Protein AF-A0ABD5XXL5-F1 (afdb_monomer_lite)

Structure (mmCIF, N/CA/C/O backbone):
data_AF-A0ABD5XXL5-F1
#
_entry.id   AF-A0ABD5XXL5-F1
#
loop_
_atom_site.group_PDB
_atom_site.id
_atom_site.type_symbol
_atom_site.label_atom_id
_atom_site.label_alt_id
_atom_site.label_comp_id
_atom_site.label_asym_id
_atom_site.label_entity_id
_atom_site.label_seq_id
_atom_site.pdbx_PDB_ins_code
_atom_site.Cartn_x
_atom_site.Cartn_y
_atom_site.Cartn_z
_atom_site.occupancy
_atom_site.B_iso_or_equiv
_atom_site.auth_seq_id
_atom_site.auth_comp_id
_atom_site.auth_asym_id
_atom_site.auth_atom_id
_atom_site.pdbx_PDB_model_num
ATOM 1 N N . MET A 1 1 ? 31.921 27.761 -26.326 1.00 39.41 1 MET A N 1
ATOM 2 C CA . MET A 1 1 ? 30.656 27.077 -26.008 1.00 39.41 1 MET A CA 1
ATOM 3 C C . MET A 1 1 ? 31.024 25.621 -25.875 1.00 39.41 1 MET A C 1
ATOM 5 O O . MET A 1 1 ? 31.114 24.942 -26.888 1.00 39.41 1 MET A O 1
ATOM 9 N N . ASP A 1 2 ? 31.382 25.217 -24.660 1.00 38.69 2 ASP A N 1
ATOM 10 C CA . ASP A 1 2 ? 31.577 23.807 -24.341 1.00 38.69 2 ASP A CA 1
ATOM 11 C C . ASP A 1 2 ? 30.207 23.140 -24.333 1.00 38.69 2 ASP A C 1
ATOM 13 O O . ASP A 1 2 ? 29.260 23.652 -23.730 1.00 38.69 2 ASP A O 1
ATOM 17 N N . ALA A 1 3 ? 30.095 22.053 -25.089 1.00 44.00 3 ALA A N 1
ATOM 18 C CA . ALA A 1 3 ? 28.936 21.189 -25.055 1.00 44.00 3 ALA A CA 1
ATOM 19 C C . ALA A 1 3 ? 28.888 20.533 -23.672 1.00 44.00 3 ALA A C 1
ATOM 21 O O . ALA A 1 3 ? 29.854 19.903 -23.247 1.00 44.00 3 AL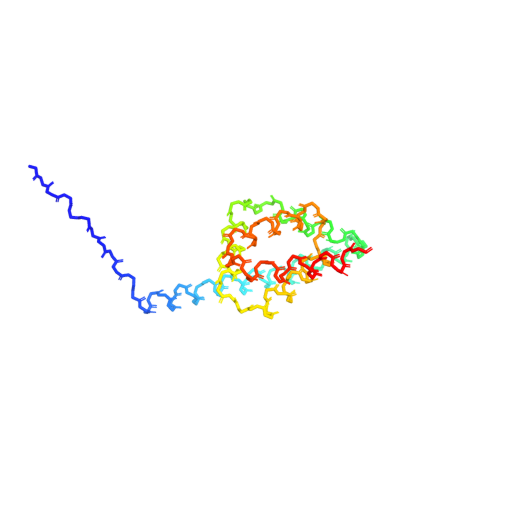A A O 1
ATOM 22 N N . VAL A 1 4 ? 27.774 20.712 -22.970 1.00 44.84 4 VAL A N 1
ATOM 23 C CA . VAL A 1 4 ? 27.420 19.856 -21.841 1.00 44.84 4 VAL A CA 1
ATOM 24 C C . VAL A 1 4 ? 27.100 18.501 -22.462 1.00 44.84 4 VAL A C 1
ATOM 26 O O . VAL A 1 4 ? 26.074 18.352 -23.123 1.00 44.84 4 VAL A O 1
ATOM 29 N N . GLU A 1 5 ? 28.035 17.560 -22.355 1.00 45.50 5 GLU A N 1
ATOM 30 C CA . GLU A 1 5 ? 27.757 16.153 -22.619 1.00 45.50 5 GLU A CA 1
ATOM 31 C C . GLU A 1 5 ? 26.766 15.691 -21.552 1.00 45.50 5 GLU A C 1
ATOM 33 O O . GLU A 1 5 ? 27.107 15.562 -20.376 1.00 45.50 5 GLU A O 1
ATOM 38 N N . ASP A 1 6 ? 25.515 15.527 -21.971 1.00 49.19 6 ASP A N 1
ATOM 39 C CA . ASP A 1 6 ? 24.469 14.875 -21.197 1.00 49.19 6 ASP A CA 1
ATOM 40 C C . ASP A 1 6 ? 24.868 13.396 -21.098 1.00 49.19 6 ASP A C 1
ATOM 42 O O . ASP A 1 6 ? 24.720 12.614 -22.041 1.00 49.19 6 ASP A O 1
ATOM 46 N N . GLY A 1 7 ? 25.538 13.053 -19.999 1.00 46.47 7 GLY A N 1
ATOM 47 C CA . GLY A 1 7 ? 25.934 11.690 -19.689 1.00 46.47 7 GLY A CA 1
ATOM 48 C C . GLY A 1 7 ? 24.697 10.883 -19.332 1.00 46.47 7 GLY A C 1
ATOM 49 O O . GLY A 1 7 ? 24.268 10.891 -18.184 1.00 46.47 7 GLY A O 1
ATOM 50 N N . ASP A 1 8 ? 24.131 10.189 -20.315 1.00 53.03 8 ASP A N 1
ATOM 51 C CA . ASP A 1 8 ? 23.154 9.127 -20.091 1.00 53.03 8 ASP A CA 1
ATOM 52 C C . ASP A 1 8 ? 23.873 7.961 -19.387 1.00 53.03 8 ASP A C 1
ATOM 54 O O . ASP A 1 8 ? 24.466 7.080 -20.019 1.00 53.03 8 ASP A O 1
ATOM 58 N N . GLU A 1 9 ? 23.940 8.015 -18.054 1.00 60.41 9 GLU A N 1
ATOM 59 C CA . GLU A 1 9 ? 24.457 6.928 -17.224 1.00 60.41 9 GLU A CA 1
ATOM 60 C C . GLU A 1 9 ? 23.508 5.730 -17.355 1.00 60.41 9 GLU A C 1
ATOM 62 O O . GLU A 1 9 ? 22.501 5.603 -16.658 1.00 60.41 9 GLU A O 1
ATOM 67 N N . SER A 1 10 ? 23.817 4.828 -18.288 1.00 68.56 10 SER A N 1
ATOM 68 C CA . SER A 1 10 ? 23.048 3.601 -18.464 1.00 68.56 10 SER A CA 1
ATOM 69 C C . SER A 1 10 ? 23.156 2.734 -17.203 1.00 68.56 10 SER A C 1
ATOM 71 O O . SER A 1 10 ? 24.215 2.164 -16.930 1.00 68.56 10 SER A O 1
ATOM 73 N N . VAL A 1 11 ? 22.061 2.604 -16.452 1.00 78.06 11 VAL A N 1
ATOM 74 C CA . VAL A 1 11 ? 21.987 1.754 -15.253 1.00 78.06 11 VAL A CA 1
ATOM 75 C C . VAL A 1 11 ? 22.177 0.288 -15.645 1.00 78.06 11 VAL A C 1
ATOM 77 O O . VAL A 1 11 ? 21.427 -0.261 -16.459 1.00 78.06 11 VAL A O 1
ATOM 80 N N . SER A 1 12 ? 23.172 -0.383 -15.062 1.00 91.00 12 SER A N 1
ATOM 81 C CA . SER A 1 12 ? 23.437 -1.788 -15.357 1.00 91.00 12 SER A CA 1
ATOM 82 C C . SER A 1 12 ? 22.513 -2.724 -14.568 1.00 91.00 12 SER A C 1
ATOM 84 O O . SER A 1 12 ? 21.971 -2.398 -13.512 1.00 91.00 12 SER A O 1
ATOM 86 N N . LYS A 1 13 ? 22.374 -3.971 -15.040 1.00 88.50 13 LYS A N 1
ATOM 87 C CA . LYS A 1 13 ? 21.672 -5.026 -14.287 1.00 88.50 13 LYS A CA 1
ATOM 88 C C . LYS A 1 13 ? 22.285 -5.248 -12.896 1.00 88.50 13 LYS A C 1
ATOM 90 O O . LYS A 1 13 ? 21.562 -5.624 -11.977 1.00 88.50 13 LYS A O 1
ATOM 95 N N . ALA A 1 14 ? 23.598 -5.064 -12.754 1.00 88.00 14 ALA A N 1
ATOM 96 C CA . ALA A 1 14 ? 24.274 -5.198 -11.469 1.00 88.00 14 ALA A CA 1
ATOM 97 C C . ALA A 1 14 ? 23.834 -4.088 -10.503 1.00 88.00 14 ALA A C 1
ATOM 99 O O . ALA A 1 14 ? 23.460 -4.402 -9.375 1.00 88.00 14 ALA A O 1
ATOM 100 N N . ASP A 1 15 ? 23.746 -2.846 -10.985 1.00 87.56 15 ASP A N 1
ATOM 101 C CA . ASP A 1 15 ? 23.306 -1.690 -10.191 1.00 87.56 15 ASP A CA 1
ATOM 102 C C . ASP A 1 15 ? 21.849 -1.846 -9.732 1.00 87.56 15 ASP A C 1
ATOM 104 O O . ASP A 1 15 ? 21.512 -1.550 -8.585 1.00 87.56 15 ASP A O 1
ATOM 108 N N . LEU A 1 16 ? 20.979 -2.402 -10.587 1.00 88.81 16 LEU A N 1
ATOM 109 C CA . LEU A 1 16 ? 19.599 -2.734 -10.213 1.00 88.81 16 LEU A CA 1
ATOM 110 C C . LEU A 1 16 ? 19.540 -3.809 -9.119 1.00 88.81 16 LEU A C 1
ATOM 112 O O . LEU A 1 16 ? 18.746 -3.698 -8.184 1.00 88.81 16 LEU A O 1
ATOM 116 N N . ILE A 1 17 ? 20.372 -4.851 -9.216 1.00 87.69 17 ILE A N 1
ATOM 117 C CA . ILE A 1 17 ? 20.436 -5.922 -8.210 1.00 87.69 17 ILE A CA 1
ATOM 118 C C . ILE A 1 17 ? 20.932 -5.372 -6.869 1.00 87.69 17 ILE A C 1
ATOM 120 O O . ILE A 1 17 ? 20.356 -5.701 -5.830 1.00 87.69 17 ILE A O 1
ATOM 124 N N . GLU A 1 18 ? 21.969 -4.537 -6.880 1.00 91.56 18 GLU A N 1
ATOM 125 C CA . GLU A 1 18 ? 22.511 -3.903 -5.677 1.00 91.56 18 GLU A CA 1
ATOM 126 C C . GLU A 1 18 ? 21.500 -2.944 -5.036 1.00 91.56 18 GLU A C 1
ATOM 128 O O . GLU A 1 18 ? 21.266 -2.995 -3.824 1.00 91.56 18 GLU A O 1
ATOM 133 N N . THR A 1 19 ? 20.81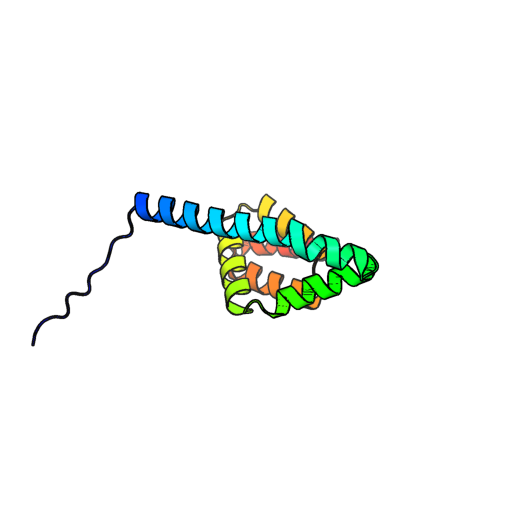9 -2.142 -5.855 1.00 89.12 19 THR A N 1
ATOM 134 C CA . THR A 1 19 ? 19.743 -1.250 -5.408 1.00 89.12 19 THR A CA 1
ATOM 135 C C . THR A 1 19 ? 18.604 -2.047 -4.771 1.00 89.12 19 THR A C 1
ATOM 137 O O . THR A 1 19 ? 18.185 -1.756 -3.650 1.00 89.12 19 THR A O 1
ATOM 140 N N . MET A 1 20 ? 18.151 -3.124 -5.422 1.00 83.94 20 MET A N 1
ATOM 141 C CA . MET A 1 20 ? 17.138 -4.024 -4.866 1.00 83.94 20 MET A CA 1
ATOM 142 C C . MET A 1 20 ? 17.576 -4.656 -3.541 1.00 83.94 20 MET A C 1
ATOM 144 O O . MET A 1 20 ? 16.764 -4.786 -2.624 1.00 83.94 20 MET A O 1
ATOM 148 N N . ALA A 1 21 ? 18.835 -5.085 -3.431 1.00 88.25 21 ALA A N 1
ATOM 149 C CA . ALA A 1 21 ? 19.367 -5.663 -2.201 1.00 88.25 21 ALA A CA 1
ATOM 150 C C . ALA A 1 21 ? 19.370 -4.635 -1.060 1.00 88.25 21 ALA A C 1
ATOM 152 O O . ALA A 1 21 ? 18.956 -4.956 0.055 1.00 88.25 21 ALA A O 1
ATOM 153 N N . SER A 1 22 ? 19.756 -3.394 -1.357 1.00 90.19 22 SER A N 1
ATOM 154 C CA . SER A 1 22 ? 19.777 -2.289 -0.397 1.00 90.19 22 SER A CA 1
ATOM 155 C C . SER A 1 22 ? 18.372 -1.918 0.085 1.00 90.19 22 SER A C 1
ATOM 157 O O . SER A 1 22 ? 18.146 -1.815 1.291 1.00 90.19 22 SER A O 1
ATOM 159 N N . ILE A 1 23 ? 17.396 -1.824 -0.827 1.00 85.56 23 ILE A N 1
ATOM 160 C CA . ILE A 1 23 ? 15.984 -1.594 -0.479 1.00 85.56 23 ILE A CA 1
ATOM 161 C C . ILE A 1 23 ? 15.458 -2.728 0.408 1.00 85.56 23 ILE A C 1
ATOM 163 O O . ILE A 1 23 ? 14.838 -2.475 1.440 1.00 85.56 23 ILE A O 1
ATOM 167 N N . LYS A 1 24 ? 15.745 -3.991 0.064 1.00 79.19 24 LYS A N 1
ATOM 168 C CA . LYS A 1 24 ? 15.340 -5.140 0.890 1.00 79.19 24 LYS A CA 1
ATOM 169 C C . LYS A 1 24 ? 15.958 -5.101 2.283 1.00 79.19 24 LYS A C 1
ATOM 171 O O . LYS A 1 24 ? 15.268 -5.407 3.252 1.00 79.19 24 LYS A O 1
ATOM 176 N N . ALA A 1 25 ? 17.231 -4.727 2.398 1.00 87.00 25 ALA A N 1
ATOM 177 C CA . ALA A 1 25 ? 17.892 -4.588 3.691 1.00 87.00 25 ALA A CA 1
ATOM 178 C C . ALA A 1 25 ? 17.229 -3.496 4.546 1.00 87.00 25 ALA A C 1
ATOM 180 O O . ALA A 1 25 ? 16.999 -3.709 5.738 1.00 87.00 25 ALA A O 1
ATOM 181 N N . LEU A 1 26 ? 16.860 -2.366 3.933 1.00 88.06 26 LEU A N 1
ATOM 182 C CA . LEU A 1 26 ? 16.140 -1.287 4.606 1.00 88.06 26 LEU A CA 1
ATOM 183 C C . LEU A 1 26 ? 14.749 -1.737 5.076 1.00 88.06 26 LEU A C 1
ATOM 185 O O . LEU A 1 26 ? 14.417 -1.549 6.244 1.00 88.06 26 LEU A O 1
ATOM 189 N N . LEU A 1 27 ? 13.966 -2.386 4.208 1.00 80.50 27 LEU A N 1
ATOM 190 C CA . LEU A 1 27 ? 12.640 -2.919 4.550 1.00 80.50 27 LEU A CA 1
ATOM 191 C C . LEU A 1 27 ? 12.710 -3.967 5.665 1.00 80.50 27 LEU A C 1
ATOM 193 O O . LEU A 1 27 ? 11.878 -3.974 6.573 1.00 80.50 27 LEU A O 1
ATOM 197 N N . TYR A 1 28 ? 13.725 -4.832 5.634 1.00 86.12 28 TYR A N 1
ATOM 198 C CA . TYR A 1 28 ? 13.960 -5.807 6.693 1.00 86.12 28 TYR A CA 1
ATOM 199 C C . TYR A 1 28 ? 14.271 -5.122 8.029 1.00 86.12 28 TYR A C 1
ATOM 201 O O . TYR A 1 28 ? 13.677 -5.460 9.053 1.00 86.12 28 TYR A O 1
ATOM 209 N N . ALA A 1 29 ? 15.167 -4.130 8.027 1.00 87.31 29 ALA A N 1
ATOM 210 C CA . ALA A 1 29 ? 15.498 -3.366 9.225 1.00 87.31 29 ALA A CA 1
ATOM 211 C C . ALA A 1 29 ? 14.281 -2.598 9.771 1.00 87.31 29 ALA A C 1
ATOM 213 O O . ALA A 1 29 ? 14.053 -2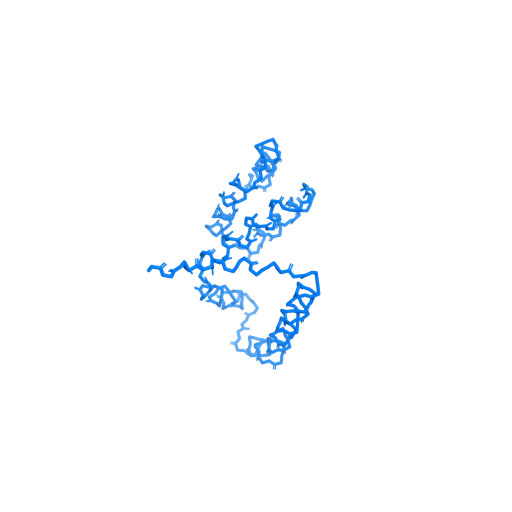.609 10.980 1.00 87.31 29 ALA A O 1
ATOM 214 N N . HIS A 1 30 ? 13.478 -1.992 8.891 1.00 85.31 30 HIS A N 1
ATOM 215 C CA . HIS A 1 30 ? 12.214 -1.348 9.243 1.00 85.31 30 HIS A CA 1
ATOM 216 C C . HIS A 1 30 ? 11.265 -2.340 9.927 1.00 85.31 30 HIS A C 1
ATOM 218 O O . HIS A 1 30 ? 10.842 -2.100 11.055 1.00 85.31 30 HIS A O 1
ATOM 224 N N . SER A 1 31 ? 11.007 -3.488 9.294 1.00 81.50 31 SER A N 1
ATOM 225 C CA . SER A 1 31 ? 10.093 -4.512 9.820 1.00 81.50 31 SER A CA 1
ATOM 226 C C . SER A 1 31 ? 10.547 -5.013 11.193 1.00 81.50 31 SER A C 1
ATOM 228 O O . SER A 1 31 ? 9.762 -5.076 12.133 1.00 81.50 31 SER A O 1
ATOM 230 N N . ARG A 1 32 ? 11.855 -5.258 11.361 1.00 92.38 32 ARG A N 1
ATOM 231 C CA . ARG A 1 32 ? 12.434 -5.612 12.665 1.00 92.38 32 ARG A CA 1
ATOM 232 C C . ARG A 1 32 ? 12.175 -4.555 13.730 1.00 92.38 32 ARG A C 1
ATOM 234 O O . ARG A 1 32 ? 11.910 -4.910 14.874 1.00 92.38 32 ARG A O 1
ATOM 241 N N . LYS A 1 33 ? 12.260 -3.269 13.386 1.00 89.19 33 LYS A N 1
ATOM 242 C CA . LYS A 1 33 ? 11.988 -2.182 14.333 1.00 89.19 33 LYS A CA 1
ATOM 243 C C . LYS A 1 33 ? 10.511 -2.074 14.681 1.00 89.19 33 LYS A C 1
ATOM 245 O O . LYS A 1 33 ? 10.206 -1.824 15.845 1.00 89.19 33 LYS A O 1
ATOM 250 N N . VAL A 1 34 ? 9.620 -2.318 13.724 1.00 84.00 34 VAL A N 1
ATOM 251 C CA . VAL A 1 34 ? 8.181 -2.426 13.990 1.00 84.00 34 VAL A CA 1
ATOM 252 C C . VAL A 1 34 ? 7.916 -3.545 15.002 1.00 84.00 34 VAL A C 1
ATOM 254 O O . VAL A 1 34 ? 7.300 -3.287 16.035 1.00 84.00 34 VAL A O 1
ATOM 257 N N . ASP A 1 35 ? 8.478 -4.735 14.785 1.00 84.12 35 ASP A N 1
ATOM 258 C CA . ASP A 1 35 ? 8.306 -5.887 15.681 1.00 84.12 35 ASP A CA 1
ATOM 259 C C . ASP A 1 35 ? 8.899 -5.675 17.082 1.00 84.12 35 ASP A C 1
ATOM 261 O O . ASP A 1 35 ? 8.312 -6.074 18.085 1.00 84.12 35 ASP A O 1
ATOM 265 N N . GLU A 1 36 ? 10.103 -5.101 17.161 1.00 92.81 36 GLU A N 1
ATOM 266 C CA . GLU A 1 36 ? 10.839 -4.943 18.422 1.00 92.81 36 GLU A CA 1
ATOM 267 C C . GLU A 1 36 ? 10.303 -3.799 19.283 1.00 92.81 36 GLU A C 1
ATOM 269 O O . GLU A 1 36 ? 10.397 -3.866 20.509 1.00 92.81 36 GLU A O 1
ATOM 274 N N . LEU A 1 37 ? 9.820 -2.725 18.652 1.00 90.00 37 LEU A N 1
ATOM 275 C CA . LEU A 1 37 ? 9.532 -1.465 19.334 1.00 90.00 37 LEU A CA 1
ATOM 276 C C . LEU A 1 37 ? 8.053 -1.103 19.262 1.00 90.00 37 LEU A C 1
ATOM 278 O O . LEU A 1 37 ? 7.451 -0.830 20.297 1.00 90.00 37 LEU A O 1
ATOM 282 N N . LEU A 1 38 ? 7.468 -1.098 18.062 1.00 83.69 38 LEU A N 1
ATOM 283 C CA . LEU A 1 38 ? 6.129 -0.553 17.848 1.00 83.69 38 LEU A CA 1
ATOM 284 C C . LEU A 1 38 ? 5.029 -1.526 18.282 1.00 83.69 38 LEU A C 1
ATOM 286 O O . LEU A 1 38 ? 4.179 -1.149 19.087 1.00 83.69 38 LEU A O 1
ATOM 290 N N . LEU A 1 39 ? 5.056 -2.778 17.812 1.00 83.94 39 LEU A N 1
ATOM 291 C CA . LEU A 1 39 ? 4.016 -3.763 18.135 1.00 83.94 39 LEU A CA 1
ATOM 292 C C . LEU A 1 39 ? 3.865 -4.008 19.648 1.00 83.94 39 LEU A C 1
ATOM 294 O O . LEU A 1 39 ? 2.728 -4.017 20.126 1.00 83.94 39 LEU A O 1
ATOM 298 N N . PRO A 1 40 ? 4.948 -4.141 20.446 1.00 90.06 40 PRO A N 1
ATOM 299 C CA . PRO A 1 40 ? 4.817 -4.311 21.891 1.00 90.06 40 PRO A CA 1
ATOM 300 C C . PRO A 1 40 ? 4.184 -3.099 22.582 1.00 90.06 40 PRO A C 1
ATOM 302 O O . PRO A 1 40 ? 3.437 -3.269 23.544 1.00 90.06 40 PRO A O 1
ATOM 305 N N . LEU A 1 41 ? 4.466 -1.883 22.102 1.00 88.25 41 LEU A N 1
ATOM 306 C CA . LEU A 1 41 ? 3.869 -0.661 22.640 1.00 88.25 41 LEU A CA 1
ATOM 307 C C . LEU A 1 41 ? 2.384 -0.569 22.287 1.00 88.25 41 LEU A C 1
ATOM 309 O O . LEU A 1 41 ? 1.578 -0.326 23.180 1.00 88.25 41 LEU A O 1
ATOM 313 N N . LEU A 1 42 ? 2.011 -0.841 21.032 1.00 84.50 42 LEU A N 1
ATOM 314 C CA . LEU A 1 42 ? 0.607 -0.880 20.608 1.00 84.50 42 LEU A CA 1
ATOM 315 C C . LEU A 1 42 ? -0.194 -1.895 21.431 1.00 84.50 42 LEU A C 1
ATOM 317 O O . LEU A 1 42 ? -1.246 -1.559 21.964 1.00 84.50 42 LEU A O 1
ATOM 321 N N . ALA A 1 43 ? 0.343 -3.105 21.608 1.00 85.06 43 ALA A N 1
ATOM 3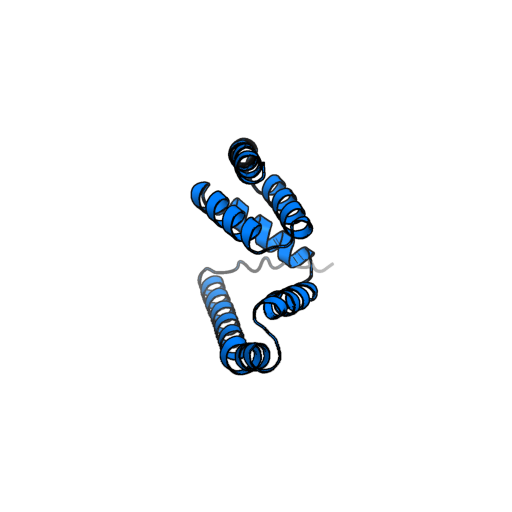22 C CA . ALA A 1 43 ? -0.307 -4.158 22.384 1.00 85.06 43 ALA A CA 1
ATOM 323 C C . ALA A 1 43 ? -0.444 -3.823 23.878 1.00 85.06 43 ALA A C 1
ATOM 325 O O . ALA A 1 43 ? -1.383 -4.284 24.527 1.00 85.06 43 ALA A O 1
ATOM 326 N N . LYS A 1 44 ? 0.502 -3.060 24.438 1.00 89.19 44 LYS A N 1
ATOM 327 C CA . LYS A 1 44 ? 0.499 -2.677 25.854 1.00 89.19 44 LYS A CA 1
ATOM 328 C C . LYS A 1 44 ? -0.433 -1.504 26.141 1.00 89.19 44 LYS A C 1
ATOM 330 O O . LYS A 1 44 ? -1.076 -1.496 27.187 1.00 89.19 44 LYS A O 1
ATOM 335 N N . GLU A 1 45 ? -0.443 -0.504 25.268 1.00 90.81 45 GLU A N 1
ATOM 336 C CA . GLU A 1 45 ? -1.064 0.791 25.551 1.00 90.81 45 GLU A CA 1
ATOM 337 C C . GLU A 1 45 ? -2.473 0.921 24.954 1.00 90.81 45 GLU A C 1
ATOM 339 O O . GLU A 1 45 ? -3.243 1.749 25.434 1.00 90.81 45 GLU A O 1
ATOM 344 N N . LEU A 1 46 ? -2.834 0.111 23.947 1.00 86.25 46 LEU A N 1
ATOM 345 C CA . LEU A 1 46 ? -4.097 0.250 23.216 1.00 86.25 46 LEU A CA 1
ATOM 346 C C . LEU A 1 46 ? -4.864 -1.075 23.075 1.00 86.25 46 LEU A C 1
ATOM 348 O O . LEU A 1 46 ? -4.265 -2.124 22.802 1.00 86.25 46 LEU A O 1
ATOM 352 N N . PRO A 1 47 ? -6.205 -1.052 23.188 1.00 83.12 47 PRO A N 1
ATOM 353 C CA . PRO A 1 47 ? -7.031 -2.194 22.819 1.00 83.12 47 PRO A CA 1
ATOM 354 C C . PRO A 1 47 ? -6.927 -2.463 21.311 1.00 83.12 47 PRO A C 1
ATOM 356 O O . PRO A 1 47 ? -6.742 -1.546 20.518 1.00 83.12 47 PRO A O 1
ATOM 359 N N . VAL A 1 48 ? -7.087 -3.727 20.903 1.00 74.69 48 VAL A N 1
ATOM 360 C CA . VAL A 1 48 ? -6.886 -4.176 19.507 1.00 74.69 48 VAL A CA 1
ATOM 361 C C . VAL A 1 48 ? -7.669 -3.334 18.491 1.00 74.69 48 VAL A C 1
ATOM 363 O O . VAL A 1 48 ? -7.123 -2.992 17.448 1.00 74.69 48 VAL A O 1
ATOM 366 N N . GLY A 1 49 ? -8.909 -2.950 18.813 1.00 71.31 49 GLY A N 1
ATOM 367 C CA . GLY A 1 49 ? -9.746 -2.128 17.930 1.00 71.31 49 GLY A CA 1
ATOM 368 C C . GLY A 1 49 ? -9.220 -0.708 17.680 1.00 71.31 49 GLY A C 1
ATOM 369 O O . GLY A 1 49 ? -9.571 -0.123 16.670 1.00 71.31 49 GLY A O 1
ATOM 370 N N . GLU A 1 50 ? -8.357 -0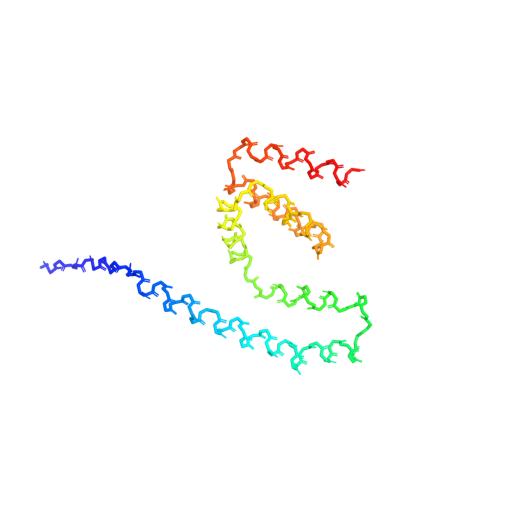.175 18.550 1.00 78.50 50 GLU A N 1
ATOM 371 C CA . GLU A 1 50 ? -7.768 1.171 18.425 1.00 78.50 50 GLU A CA 1
ATOM 372 C C . GLU A 1 50 ? -6.347 1.145 17.832 1.00 78.50 50 GLU A C 1
ATOM 374 O O . GLU A 1 50 ? -5.764 2.186 17.531 1.00 78.50 50 GLU A O 1
ATOM 379 N N . GLN A 1 51 ? -5.753 -0.040 17.653 1.00 76.25 51 GLN A N 1
ATOM 380 C CA . GLN A 1 51 ? -4.404 -0.167 17.088 1.00 76.25 51 GLN A CA 1
ATOM 381 C C . GLN A 1 51 ? -4.382 0.151 15.587 1.00 76.25 51 GLN A C 1
ATOM 383 O O . GLN A 1 51 ? -3.400 0.716 15.100 1.00 76.25 51 GLN A O 1
ATOM 388 N N . ALA A 1 52 ? -5.466 -0.174 14.873 1.00 66.81 52 ALA A N 1
ATOM 389 C CA . ALA A 1 52 ? -5.623 0.115 13.449 1.00 66.81 52 ALA A CA 1
ATOM 390 C C . ALA A 1 52 ? -5.603 1.626 13.166 1.00 66.81 52 ALA A C 1
ATOM 392 O O . ALA A 1 52 ? -4.908 2.058 12.252 1.00 66.81 52 ALA A O 1
ATOM 393 N N . ASP A 1 53 ? -6.245 2.437 14.012 1.00 71.12 53 ASP A N 1
ATOM 394 C CA . ASP A 1 53 ? -6.260 3.900 13.876 1.00 71.12 53 ASP A CA 1
ATOM 395 C C . ASP A 1 53 ? -4.858 4.518 13.968 1.00 71.12 53 ASP A C 1
ATOM 397 O O . ASP A 1 53 ? -4.530 5.461 13.249 1.00 71.12 53 ASP A O 1
ATOM 401 N N . ILE A 1 54 ? -4.003 4.003 14.857 1.00 73.62 54 ILE A N 1
ATOM 402 C CA . ILE A 1 54 ? -2.628 4.506 15.000 1.00 73.62 54 ILE A CA 1
ATOM 403 C C . ILE A 1 54 ? -1.760 4.060 13.824 1.00 73.62 54 ILE A C 1
ATOM 405 O O . ILE A 1 54 ? -0.948 4.847 13.337 1.00 73.62 54 ILE A O 1
ATOM 409 N N . ALA A 1 55 ? -1.938 2.825 13.350 1.00 66.94 55 ALA A N 1
ATOM 410 C CA . ALA A 1 55 ? -1.270 2.355 12.142 1.00 66.94 55 ALA A CA 1
ATOM 411 C C . ALA A 1 55 ? -1.690 3.183 10.911 1.00 66.94 55 ALA A C 1
ATOM 413 O O . ALA A 1 55 ? -0.828 3.582 10.133 1.00 66.94 55 ALA A O 1
ATOM 414 N N . GLY A 1 56 ? -2.979 3.521 10.791 1.00 64.19 56 GLY A N 1
ATOM 415 C CA . GLY A 1 56 ? -3.516 4.392 9.741 1.00 64.19 56 GLY A CA 1
ATOM 416 C C . GLY A 1 56 ? -2.935 5.807 9.786 1.00 64.19 56 GLY A C 1
ATOM 417 O O . GLY A 1 56 ? -2.452 6.304 8.774 1.00 64.19 56 GLY A O 1
ATOM 418 N N . LYS A 1 57 ? -2.837 6.414 10.975 1.00 67.81 57 LYS A N 1
ATOM 419 C CA . LYS A 1 57 ? -2.186 7.728 11.164 1.00 67.81 57 LYS A CA 1
ATOM 420 C C . LYS A 1 57 ? -0.687 7.722 10.874 1.00 67.81 57 LYS A C 1
ATOM 422 O O . LYS A 1 57 ? -0.126 8.733 10.470 1.00 67.81 57 LYS A O 1
ATOM 427 N N . ALA A 1 58 ? -0.010 6.593 11.082 1.00 64.44 58 ALA A N 1
ATOM 428 C CA . ALA A 1 58 ? 1.366 6.426 10.620 1.00 64.44 58 ALA A CA 1
ATOM 429 C C . ALA A 1 58 ? 1.447 6.288 9.086 1.00 64.44 58 ALA A C 1
ATOM 431 O O . ALA A 1 58 ? 2.490 6.571 8.506 1.00 64.44 58 ALA A O 1
ATOM 432 N N . GLY A 1 59 ? 0.358 5.889 8.427 1.00 59.12 59 GLY A N 1
ATOM 433 C CA . GLY A 1 59 ? 0.198 5.957 6.977 1.00 59.12 59 GLY A CA 1
ATOM 434 C C . GLY A 1 59 ? 0.098 7.395 6.457 1.00 59.12 59 GLY A C 1
ATOM 435 O O . GLY A 1 59 ? 0.742 7.693 5.458 1.00 59.12 59 GLY A O 1
ATOM 436 N N . GLU A 1 60 ? -0.584 8.299 7.177 1.00 62.66 60 GLU A N 1
ATOM 437 C CA . GLU A 1 60 ? -0.774 9.723 6.805 1.00 62.66 60 GLU A CA 1
ATOM 438 C C . GLU A 1 60 ? 0.533 10.523 6.647 1.00 62.66 60 GLU A C 1
ATOM 440 O O . GLU A 1 60 ? 0.545 11.589 6.037 1.00 62.66 60 GLU A O 1
ATOM 445 N N . VAL A 1 61 ? 1.655 10.049 7.205 1.00 63.12 61 VAL A N 1
ATOM 446 C CA . VAL A 1 61 ? 2.965 10.697 6.998 1.00 63.12 61 VAL A CA 1
ATOM 447 C C . VAL A 1 61 ? 3.657 10.257 5.707 1.00 63.12 61 VAL A C 1
ATOM 449 O O . VAL A 1 61 ? 4.723 10.783 5.379 1.00 63.12 61 VAL A O 1
ATOM 452 N N . THR A 1 62 ? 3.083 9.295 4.983 1.00 66.19 62 THR A N 1
ATOM 453 C CA . THR A 1 62 ? 3.534 8.913 3.645 1.00 66.19 62 THR A CA 1
ATOM 454 C C . THR A 1 62 ? 2.922 9.891 2.646 1.00 66.19 62 THR A C 1
ATOM 456 O O . THR A 1 62 ? 1.701 9.976 2.590 1.00 66.19 62 THR A O 1
ATOM 459 N N . PRO A 1 63 ? 3.724 10.631 1.861 1.00 74.94 63 PRO A N 1
ATOM 460 C CA . PRO A 1 63 ? 3.195 11.507 0.821 1.00 74.94 63 PRO A CA 1
ATOM 461 C C . PRO A 1 63 ? 2.268 10.743 -0.126 1.00 74.94 63 PRO A C 1
ATOM 463 O O . PRO A 1 63 ? 2.671 9.706 -0.661 1.00 74.94 63 PRO A O 1
ATOM 466 N N . ASP A 1 64 ? 1.066 11.273 -0.357 1.00 71.62 64 ASP A N 1
ATOM 467 C CA . ASP A 1 64 ? 0.064 10.655 -1.237 1.00 71.62 64 ASP A CA 1
ATOM 468 C C . ASP A 1 64 ? 0.638 10.367 -2.630 1.00 71.62 64 ASP A C 1
ATOM 470 O O . ASP A 1 64 ? 0.405 9.300 -3.185 1.00 71.62 64 ASP A O 1
ATOM 474 N N . GLU A 1 65 ? 1.506 11.253 -3.127 1.00 76.69 65 GLU A N 1
ATOM 475 C CA . GLU A 1 65 ? 2.224 11.127 -4.402 1.00 76.69 65 GLU A CA 1
ATOM 476 C C . GLU A 1 65 ? 3.051 9.828 -4.490 1.00 76.69 65 GLU A C 1
ATOM 478 O O . GLU A 1 65 ? 3.060 9.153 -5.518 1.00 76.69 65 GLU A O 1
ATOM 483 N N . LEU A 1 66 ? 3.715 9.423 -3.401 1.00 73.75 66 LEU A N 1
ATOM 484 C CA . LEU A 1 66 ? 4.502 8.183 -3.370 1.00 73.75 66 LEU A CA 1
ATOM 485 C C . LEU A 1 66 ? 3.604 6.944 -3.323 1.00 73.75 66 LEU A C 1
ATOM 487 O O . LEU A 1 66 ? 3.935 5.908 -3.914 1.00 73.75 66 LEU A O 1
ATOM 491 N N . THR A 1 67 ? 2.479 7.042 -2.618 1.00 79.62 67 THR A N 1
ATOM 492 C CA . THR A 1 67 ? 1.482 5.971 -2.525 1.00 79.62 67 THR A CA 1
ATOM 493 C C . THR A 1 67 ? 0.789 5.767 -3.872 1.00 79.62 67 THR A C 1
ATOM 495 O O . THR A 1 67 ? 0.659 4.627 -4.327 1.00 79.62 67 THR A O 1
ATOM 498 N N . GLU A 1 68 ? 0.440 6.855 -4.554 1.00 86.19 68 GLU A N 1
ATOM 499 C CA . GLU A 1 68 ? -0.126 6.874 -5.900 1.00 86.19 68 GLU A CA 1
ATOM 500 C C . GLU A 1 68 ? 0.828 6.234 -6.914 1.00 86.19 68 GLU A C 1
ATOM 502 O O . GLU A 1 68 ? 0.470 5.250 -7.568 1.00 86.19 68 GLU A O 1
ATOM 507 N N . GLU A 1 69 ? 2.064 6.736 -7.019 1.00 83.31 69 GLU A N 1
ATOM 508 C CA . GLU A 1 69 ? 3.052 6.227 -7.976 1.00 83.31 69 GLU A CA 1
ATOM 509 C C . GLU A 1 69 ? 3.322 4.734 -7.771 1.00 83.31 69 GLU A C 1
ATOM 511 O O . GLU A 1 69 ? 3.365 3.962 -8.735 1.00 83.31 69 GLU A O 1
ATOM 516 N N . THR A 1 70 ? 3.458 4.303 -6.514 1.00 81.50 70 THR A N 1
ATOM 517 C CA . THR A 1 70 ? 3.702 2.895 -6.178 1.00 81.50 70 THR A CA 1
ATOM 518 C C . THR A 1 70 ? 2.499 2.025 -6.536 1.00 81.50 70 THR A C 1
ATOM 520 O O . THR A 1 70 ? 2.669 0.949 -7.119 1.00 81.50 70 THR A O 1
ATOM 523 N N . THR A 1 71 ? 1.284 2.488 -6.240 1.00 85.06 71 THR A N 1
ATOM 524 C CA . THR A 1 71 ? 0.043 1.771 -6.561 1.00 85.06 71 THR A CA 1
ATOM 525 C C . THR A 1 71 ? -0.106 1.608 -8.069 1.00 85.06 71 THR A C 1
ATOM 527 O O . THR A 1 71 ? -0.217 0.479 -8.554 1.00 85.06 71 THR A O 1
ATOM 530 N N . LYS A 1 72 ? 0.013 2.702 -8.831 1.00 88.75 72 LYS A N 1
ATOM 531 C CA . LYS A 1 72 ? -0.036 2.681 -10.300 1.00 88.75 72 LYS A CA 1
ATOM 532 C C . LYS A 1 72 ? 1.033 1.763 -10.883 1.00 88.75 72 LYS A C 1
ATOM 534 O O . LYS A 1 72 ? 0.757 0.935 -11.753 1.00 88.75 72 LYS A O 1
ATOM 539 N N . PHE A 1 73 ? 2.261 1.856 -10.369 1.00 87.19 73 PHE A N 1
ATOM 540 C CA . PHE A 1 73 ? 3.371 1.021 -10.813 1.00 87.19 73 PHE A CA 1
ATOM 541 C C . PHE A 1 73 ? 3.087 -0.473 -10.627 1.00 87.19 73 PHE A C 1
ATOM 543 O O . PHE A 1 73 ? 3.366 -1.257 -11.544 1.00 87.19 73 PHE A O 1
ATOM 550 N N . MET A 1 74 ? 2.568 -0.864 -9.457 1.00 88.69 74 MET A N 1
ATOM 551 C CA . MET A 1 74 ? 2.248 -2.255 -9.137 1.00 88.69 74 MET A CA 1
ATOM 552 C C . MET A 1 74 ? 1.083 -2.767 -9.982 1.00 88.69 74 MET A C 1
ATOM 554 O O . MET A 1 74 ? 1.242 -3.788 -10.653 1.00 88.69 74 MET A O 1
ATOM 558 N N . MET A 1 75 ? -0.045 -2.050 -10.000 1.00 88.81 75 MET A N 1
ATOM 559 C CA . MET A 1 75 ? -1.267 -2.478 -10.692 1.00 88.81 75 MET A CA 1
ATOM 560 C C . MET A 1 75 ? -1.044 -2.661 -12.197 1.00 88.81 75 MET A C 1
ATOM 562 O O . MET A 1 75 ? -1.504 -3.646 -12.774 1.00 88.81 75 MET A O 1
ATOM 566 N N . ALA A 1 76 ? -0.230 -1.807 -12.824 1.00 89.06 76 ALA A N 1
ATOM 567 C CA . ALA A 1 76 ? 0.122 -1.940 -14.238 1.00 89.06 76 ALA A CA 1
ATOM 568 C C . ALA A 1 76 ? 0.965 -3.195 -14.565 1.00 89.06 76 ALA A C 1
ATOM 570 O O . ALA A 1 76 ? 1.043 -3.599 -15.724 1.00 89.06 76 ALA A O 1
ATOM 571 N N . ARG A 1 77 ? 1.637 -3.808 -13.577 1.00 89.50 77 ARG A N 1
ATOM 572 C CA . ARG A 1 77 ? 2.637 -4.880 -13.791 1.00 89.50 77 ARG A CA 1
ATOM 573 C C . ARG A 1 77 ? 2.217 -6.258 -13.312 1.00 89.50 77 ARG A C 1
ATOM 575 O O . ARG A 1 77 ? 2.838 -7.245 -13.708 1.00 89.50 77 ARG A O 1
ATOM 582 N N . ILE A 1 78 ? 1.227 -6.335 -12.437 1.00 88.06 78 ILE A N 1
ATOM 583 C CA . ILE A 1 78 ? 0.669 -7.605 -11.980 1.00 88.06 78 ILE A CA 1
ATOM 584 C C . ILE A 1 78 ? -0.441 -8.071 -12.929 1.00 88.06 78 ILE A C 1
ATOM 586 O O . ILE A 1 78 ? -1.029 -7.271 -13.655 1.00 88.06 78 ILE A O 1
ATOM 590 N N . ASP A 1 79 ? -0.680 -9.380 -12.951 1.00 90.19 79 ASP A N 1
ATOM 591 C CA . ASP A 1 79 ? -1.774 -9.984 -13.713 1.00 90.19 79 ASP A CA 1
ATOM 592 C C . ASP A 1 79 ? -3.144 -9.697 -13.077 1.00 90.19 79 ASP A C 1
ATOM 594 O O . ASP A 1 79 ? -3.237 -9.236 -11.937 1.00 90.19 79 ASP A O 1
ATOM 598 N N . GLN A 1 80 ? -4.207 -9.974 -13.834 1.00 87.81 80 GLN A N 1
ATOM 599 C CA . GLN A 1 80 ? -5.581 -9.672 -13.441 1.00 87.81 80 GLN A CA 1
ATOM 600 C C . GLN A 1 80 ? -5.974 -10.314 -12.102 1.00 87.81 80 GLN A C 1
ATOM 602 O O . GLN A 1 80 ? -6.479 -9.619 -11.223 1.00 87.81 80 GLN A O 1
ATOM 607 N N . ASP A 1 81 ? -5.664 -11.598 -11.903 1.00 87.56 81 ASP A N 1
ATOM 608 C CA . ASP A 1 81 ? -5.979 -12.324 -10.665 1.00 87.56 81 ASP A CA 1
ATOM 609 C C . ASP A 1 81 ? -5.333 -11.663 -9.435 1.00 87.56 81 ASP A C 1
ATOM 611 O O . ASP A 1 81 ? -5.927 -11.583 -8.356 1.00 87.56 81 ASP A O 1
ATOM 615 N N . ARG A 1 82 ? -4.101 -11.157 -9.576 1.00 86.56 82 ARG A N 1
ATOM 616 C CA . ARG A 1 82 ? -3.410 -10.439 -8.498 1.00 86.56 82 ARG A CA 1
ATOM 617 C C . ARG A 1 82 ? -3.992 -9.058 -8.238 1.00 86.56 82 ARG A C 1
ATOM 619 O O . ARG A 1 82 ? -4.033 -8.670 -7.072 1.00 86.56 82 ARG A O 1
ATOM 626 N N . ARG A 1 83 ? -4.429 -8.331 -9.274 1.00 91.31 83 ARG A N 1
ATOM 627 C CA . ARG A 1 83 ? -5.123 -7.038 -9.103 1.00 91.31 83 ARG A CA 1
ATOM 628 C C . ARG A 1 83 ? -6.379 -7.232 -8.271 1.00 91.31 83 ARG A C 1
ATOM 630 O O . ARG A 1 83 ? -6.547 -6.553 -7.265 1.00 91.31 83 ARG A O 1
ATOM 637 N N . GLU A 1 84 ? -7.193 -8.219 -8.634 1.00 87.94 84 GLU A N 1
ATOM 638 C CA . GLU A 1 84 ? -8.411 -8.571 -7.902 1.00 87.94 84 GLU A CA 1
ATOM 639 C C . GLU A 1 84 ? -8.121 -8.916 -6.442 1.00 87.94 84 GLU A C 1
ATOM 641 O O . GLU A 1 84 ? -8.751 -8.381 -5.532 1.00 87.94 84 GLU A O 1
ATOM 646 N N . HIS A 1 85 ? -7.139 -9.790 -6.205 1.00 85.50 85 HIS A N 1
ATOM 647 C CA . HIS A 1 85 ? -6.777 -10.175 -4.847 1.00 85.50 85 HIS A CA 1
ATOM 648 C C . HIS A 1 85 ? -6.315 -8.977 -4.010 1.00 85.50 85 HIS A C 1
ATOM 650 O O . HIS A 1 85 ? -6.714 -8.848 -2.855 1.00 85.50 85 HIS A O 1
ATOM 656 N N . MET A 1 86 ? -5.486 -8.099 -4.582 1.00 86.75 86 MET A N 1
ATOM 657 C CA . MET A 1 86 ? -5.007 -6.907 -3.887 1.00 86.75 86 MET A CA 1
ATOM 658 C C . MET A 1 86 ? -6.134 -5.927 -3.573 1.00 86.75 86 MET A C 1
ATOM 660 O O . MET A 1 86 ? -6.219 -5.482 -2.432 1.00 86.75 86 MET A O 1
ATOM 664 N N . LEU A 1 87 ? -7.009 -5.630 -4.539 1.00 89.62 87 LEU A N 1
ATOM 665 C CA . LEU A 1 87 ? -8.147 -4.738 -4.316 1.00 89.62 87 LEU A CA 1
ATOM 666 C C . LEU A 1 87 ? -9.070 -5.276 -3.218 1.00 89.62 87 LEU A C 1
ATOM 668 O O . LEU A 1 87 ? -9.435 -4.519 -2.329 1.00 89.62 87 LEU A O 1
ATOM 672 N N . GLY A 1 88 ? -9.344 -6.585 -3.193 1.00 84.44 88 GLY A N 1
ATOM 673 C CA . GLY A 1 88 ? -10.146 -7.185 -2.122 1.00 84.44 88 GLY A CA 1
ATOM 674 C C . GLY A 1 88 ? -9.475 -7.147 -0.742 1.00 84.44 88 GLY A C 1
ATOM 675 O O . GLY A 1 88 ? -10.159 -7.106 0.279 1.00 84.44 88 GLY A O 1
ATOM 676 N N . VAL A 1 89 ? -8.139 -7.160 -0.669 1.00 80.81 89 VAL A N 1
ATOM 677 C CA . VAL A 1 89 ? -7.420 -6.935 0.599 1.00 80.81 89 VAL A CA 1
ATOM 678 C C . VAL A 1 89 ? -7.518 -5.469 1.020 1.00 80.81 89 VAL A C 1
ATOM 680 O O . VAL A 1 89 ? -7.741 -5.197 2.197 1.00 80.81 89 VAL A O 1
ATOM 683 N N . TYR A 1 90 ? -7.360 -4.533 0.085 1.00 85.25 90 TYR A N 1
ATOM 684 C CA . TYR A 1 90 ? -7.450 -3.098 0.358 1.00 85.25 90 TYR A CA 1
ATOM 685 C C . TYR A 1 90 ? -8.842 -2.693 0.835 1.00 85.25 90 TYR A C 1
ATOM 687 O O . TYR A 1 90 ? -8.939 -2.071 1.886 1.00 85.25 90 TYR A O 1
ATOM 695 N N . GLU A 1 91 ? -9.896 -3.164 0.174 1.00 84.69 91 GLU A N 1
ATOM 696 C CA . GLU A 1 91 ? -11.292 -2.974 0.589 1.00 84.69 91 GLU A CA 1
ATOM 697 C C . GLU A 1 91 ? -11.534 -3.395 2.050 1.00 84.69 91 GLU A C 1
ATOM 699 O O . GLU A 1 91 ? -12.197 -2.708 2.814 1.00 84.69 91 GLU A O 1
ATOM 704 N N . GLN A 1 92 ? -10.948 -4.516 2.481 1.00 77.88 92 GLN A N 1
ATOM 705 C CA . GLN A 1 92 ? -11.128 -5.031 3.844 1.00 77.88 92 GLN A CA 1
ATOM 706 C C . GLN A 1 92 ? -10.286 -4.317 4.908 1.00 77.88 92 GLN A C 1
ATOM 708 O O . GLN A 1 92 ? -10.505 -4.534 6.102 1.00 77.88 92 GLN A O 1
ATOM 713 N N . THR A 1 93 ? -9.260 -3.565 4.507 1.00 72.19 93 THR A N 1
ATOM 714 C CA . THR A 1 93 ? -8.228 -3.060 5.430 1.00 72.19 93 THR A CA 1
ATOM 715 C C . THR A 1 93 ? -8.091 -1.545 5.440 1.00 72.19 93 THR A C 1
ATOM 717 O O . THR A 1 93 ? -7.483 -1.015 6.371 1.00 72.19 93 THR A O 1
ATOM 720 N N . MET A 1 94 ? -8.644 -0.852 4.446 1.00 78.50 94 MET A N 1
ATOM 721 C CA . MET A 1 94 ? -8.599 0.601 4.313 1.00 78.50 94 MET A CA 1
ATOM 722 C C . MET A 1 94 ? -9.963 1.222 4.641 1.00 78.50 94 MET A C 1
ATOM 724 O O . MET A 1 94 ? -10.987 0.573 4.446 1.00 78.50 94 MET A O 1
ATOM 728 N N . PRO A 1 95 ? -9.994 2.478 5.119 1.00 79.75 95 PRO A N 1
ATOM 729 C CA . PRO A 1 95 ? -11.215 3.277 5.117 1.00 79.75 95 PRO A CA 1
ATOM 730 C C . PRO A 1 95 ? -11.768 3.455 3.697 1.00 79.75 95 PRO A C 1
ATOM 732 O O . PRO A 1 95 ? -10.985 3.550 2.746 1.00 79.75 95 PRO A O 1
ATOM 735 N N . ASP A 1 96 ? -13.092 3.556 3.566 1.00 80.81 96 ASP A N 1
ATOM 736 C CA . ASP A 1 96 ? -13.790 3.644 2.275 1.00 80.81 96 ASP A CA 1
ATOM 737 C C . ASP A 1 96 ? -13.242 4.786 1.402 1.00 80.81 96 ASP A C 1
ATOM 739 O O . ASP A 1 96 ? -12.942 4.583 0.228 1.00 80.81 96 ASP A O 1
ATOM 743 N N . GLU A 1 97 ? -12.999 5.965 1.983 1.00 79.56 97 GLU A N 1
ATOM 744 C CA . GLU A 1 97 ? -12.483 7.136 1.262 1.00 79.56 97 GLU A CA 1
ATOM 745 C C . GLU A 1 97 ? -11.068 6.932 0.690 1.00 79.56 97 GLU A C 1
ATOM 747 O O . GLU A 1 97 ? -10.715 7.451 -0.374 1.00 79.56 97 GLU A O 1
ATOM 752 N N . VAL A 1 98 ? -10.245 6.143 1.383 1.00 81.56 98 VAL A N 1
ATOM 753 C CA . VAL A 1 98 ? -8.899 5.791 0.920 1.00 81.56 98 VAL A CA 1
ATOM 754 C C . VAL A 1 98 ? -8.999 4.731 -0.170 1.00 81.56 98 VAL A C 1
ATOM 756 O O . VAL A 1 98 ? -8.276 4.794 -1.165 1.00 81.56 98 VAL A O 1
ATOM 759 N N . PHE A 1 99 ? -9.913 3.773 -0.013 1.00 86.38 99 PHE A N 1
ATOM 760 C CA . PHE A 1 99 ? -10.132 2.732 -1.005 1.00 86.38 99 PHE A CA 1
ATOM 761 C C . PHE A 1 99 ? -10.661 3.296 -2.332 1.00 86.38 99 PHE A C 1
ATOM 763 O O . PHE A 1 99 ? -10.150 2.919 -3.385 1.00 86.38 99 PHE A O 1
ATOM 770 N N . GLU A 1 100 ? -11.586 4.260 -2.301 1.00 87.00 100 GLU A N 1
ATOM 771 C CA . GLU A 1 100 ? -12.050 4.988 -3.493 1.00 87.00 100 GLU A CA 1
ATOM 772 C C . GLU A 1 100 ? -10.881 5.634 -4.252 1.00 87.00 100 GLU A C 1
ATOM 774 O O . GLU A 1 100 ? -10.750 5.474 -5.466 1.00 87.00 100 GLU A O 1
ATOM 779 N N . THR A 1 101 ? -9.962 6.271 -3.528 1.00 87.50 101 THR A N 1
ATOM 780 C CA . THR A 1 101 ? -8.762 6.881 -4.119 1.00 87.50 101 THR A CA 1
ATOM 781 C C . THR A 1 101 ? -7.858 5.828 -4.787 1.00 87.50 101 THR A C 1
ATOM 783 O O . THR A 1 101 ? -7.338 6.025 -5.887 1.00 87.50 101 THR A O 1
ATOM 786 N N . VAL A 1 102 ? -7.700 4.654 -4.166 1.00 87.69 102 VAL A N 1
ATOM 787 C CA . VAL A 1 102 ? -6.938 3.531 -4.741 1.00 87.69 102 VAL A CA 1
ATOM 788 C C . VAL A 1 102 ? -7.609 2.967 -6.000 1.00 87.69 102 VAL A C 1
ATOM 790 O O . VAL A 1 102 ? -6.909 2.560 -6.937 1.00 87.69 102 VAL A O 1
ATOM 793 N N . LEU A 1 103 ? -8.944 2.952 -6.056 1.00 90.81 103 LEU A N 1
ATOM 794 C CA . LEU A 1 103 ? -9.698 2.560 -7.249 1.00 90.81 103 LEU A CA 1
ATOM 795 C C . LEU A 1 103 ? -9.449 3.531 -8.407 1.00 90.81 103 LEU A C 1
ATOM 797 O O . LEU A 1 103 ? -9.168 3.073 -9.515 1.00 90.81 103 LEU A O 1
ATOM 801 N N . GLU A 1 104 ? -9.456 4.842 -8.154 1.00 90.62 104 GLU A N 1
ATOM 802 C CA . GLU A 1 104 ? -9.130 5.861 -9.162 1.00 90.62 104 GLU A CA 1
ATOM 803 C C . GLU A 1 104 ? -7.725 5.646 -9.742 1.00 90.62 104 GLU A C 1
ATOM 805 O O . GLU A 1 104 ? -7.549 5.536 -10.958 1.00 90.62 104 GLU A O 1
ATOM 810 N N . TRP A 1 105 ? -6.718 5.473 -8.883 1.00 92.38 105 TRP A N 1
ATOM 811 C CA . TRP A 1 105 ? -5.349 5.211 -9.334 1.00 92.38 105 TRP A CA 1
ATOM 812 C C . TRP A 1 105 ? -5.218 3.906 -10.118 1.00 92.38 105 TRP A C 1
ATOM 814 O O . TRP A 1 105 ? -4.437 3.823 -11.069 1.00 92.38 105 TRP A O 1
ATOM 824 N N . THR A 1 106 ? -5.970 2.876 -9.729 1.00 90.19 106 THR A N 1
ATOM 825 C CA . THR A 1 106 ? -5.968 1.586 -10.424 1.00 90.19 106 THR A CA 1
ATOM 826 C C . THR A 1 106 ? -6.601 1.713 -11.807 1.00 90.19 106 THR A C 1
ATOM 828 O O . THR A 1 106 ? -6.014 1.222 -12.772 1.00 90.19 106 THR A O 1
ATOM 831 N N . CYS A 1 107 ? -7.726 2.425 -11.922 1.00 91.44 107 CYS A N 1
ATOM 832 C CA . CYS A 1 107 ? -8.387 2.735 -13.191 1.00 91.44 107 CYS A CA 1
ATOM 833 C C . CYS A 1 107 ? -7.438 3.430 -14.176 1.00 91.44 107 CYS A C 1
ATOM 835 O O . CYS A 1 107 ? -7.430 3.114 -15.362 1.00 91.44 107 CYS A O 1
ATOM 837 N N . GLU A 1 108 ? -6.610 4.358 -13.696 1.00 90.56 108 GLU A N 1
ATOM 838 C CA . GLU A 1 108 ? -5.645 5.073 -14.537 1.00 90.56 108 GLU A CA 1
ATOM 839 C C . GLU A 1 108 ? -4.448 4.212 -14.975 1.00 90.56 108 GLU A C 1
ATOM 841 O O . GLU A 1 108 ? -3.782 4.526 -15.965 1.00 90.56 108 GLU A O 1
ATOM 846 N N . ALA A 1 109 ? -4.138 3.144 -14.236 1.00 89.81 109 ALA A N 1
ATOM 847 C CA . ALA A 1 109 ? -2.923 2.354 -14.420 1.00 89.81 109 ALA A CA 1
ATOM 848 C C . ALA A 1 109 ? -3.101 1.094 -15.277 1.00 89.81 109 ALA A C 1
ATOM 850 O O . ALA A 1 109 ? -2.105 0.546 -15.763 1.00 89.81 109 ALA A O 1
ATOM 851 N N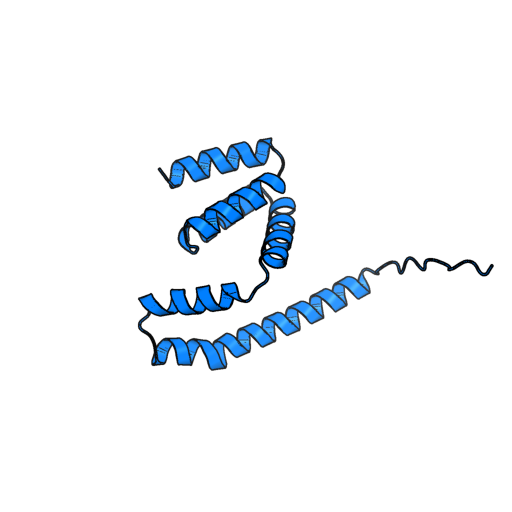 . VAL A 1 110 ? -4.329 0.597 -15.432 1.00 90.25 110 VAL A N 1
ATOM 852 C CA . VAL A 1 110 ? -4.609 -0.686 -16.095 1.00 90.25 110 VAL A CA 1
ATOM 853 C C . VAL A 1 110 ? -5.339 -0.486 -17.431 1.00 90.25 110 VAL A C 1
ATOM 855 O O . VAL A 1 110 ? -5.984 0.541 -17.631 1.00 90.25 110 VAL A O 1
ATOM 858 N N . PRO A 1 111 ? -5.240 -1.438 -18.380 1.00 88.62 111 PRO A N 1
ATOM 859 C CA . PRO A 1 111 ? -6.013 -1.382 -19.620 1.00 88.62 111 PRO A CA 1
ATOM 860 C C . PRO A 1 111 ? -7.524 -1.286 -19.363 1.00 88.62 111 PRO A C 1
ATOM 862 O O . PRO A 1 111 ? -8.029 -1.894 -18.425 1.00 88.62 111 PRO A O 1
ATOM 865 N N . GLU A 1 112 ? -8.255 -0.584 -20.231 1.00 84.75 112 GLU A N 1
ATOM 866 C CA . GLU A 1 112 ? -9.701 -0.336 -20.078 1.00 84.75 112 GLU A CA 1
ATOM 867 C C . GLU A 1 112 ? -10.525 -1.631 -19.943 1.00 84.75 112 GLU A C 1
ATOM 869 O O . GLU A 1 112 ? -11.389 -1.725 -19.073 1.00 84.75 112 GLU A O 1
ATOM 874 N N . ASP A 1 113 ? -10.201 -2.659 -20.735 1.00 84.56 113 ASP A N 1
ATOM 875 C CA . ASP A 1 113 ? -10.862 -3.971 -20.667 1.00 84.56 113 ASP A CA 1
ATOM 876 C C . ASP A 1 113 ? -10.613 -4.681 -19.322 1.00 84.56 113 ASP A C 1
ATOM 878 O O . ASP A 1 113 ? -11.509 -5.322 -18.766 1.00 84.56 113 ASP A O 1
ATOM 882 N N . ASP A 1 114 ? -9.399 -4.540 -18.778 1.00 84.88 114 ASP A N 1
ATOM 883 C CA . ASP A 1 114 ? -9.023 -5.109 -17.483 1.00 84.88 114 ASP A CA 1
ATOM 884 C C . ASP A 1 114 ? -9.731 -4.358 -16.346 1.00 84.88 114 ASP A C 1
ATOM 886 O O . ASP A 1 114 ? -10.212 -4.990 -15.404 1.00 84.88 114 ASP A O 1
ATOM 890 N N . TRP A 1 115 ? -9.840 -3.026 -16.447 1.00 87.44 115 TRP A N 1
ATOM 891 C CA . TRP A 1 115 ? -10.570 -2.195 -15.488 1.00 87.44 115 TRP A CA 1
ATOM 892 C C . TRP A 1 115 ? -12.062 -2.515 -15.466 1.00 87.44 115 TRP A C 1
ATOM 894 O O . TRP A 1 115 ? -12.612 -2.696 -14.385 1.00 87.44 115 TRP A O 1
ATOM 904 N N . ALA A 1 116 ? -12.713 -2.650 -16.625 1.00 82.81 116 ALA A N 1
ATOM 905 C CA . ALA A 1 116 ? -14.136 -2.983 -16.696 1.00 82.81 116 ALA A CA 1
ATOM 906 C C . ALA A 1 116 ? -14.451 -4.287 -15.940 1.00 82.81 116 ALA A C 1
ATOM 908 O O . ALA A 1 116 ? -15.402 -4.352 -15.164 1.00 82.81 116 ALA A O 1
ATOM 909 N N . SER A 1 117 ? -13.589 -5.300 -16.086 1.00 81.56 117 SER A N 1
ATOM 910 C CA . SER A 1 117 ? -13.715 -6.556 -15.344 1.00 81.56 117 SER A CA 1
ATOM 911 C C . SER A 1 117 ? -13.458 -6.415 -13.838 1.00 81.56 117 SER A C 1
ATOM 913 O O . SER A 1 117 ? -13.980 -7.227 -13.073 1.00 81.56 117 SER A O 1
ATOM 915 N N . LEU A 1 118 ? -12.627 -5.462 -13.403 1.00 82.19 118 LEU A N 1
ATOM 916 C CA . LEU A 1 118 ? -12.378 -5.192 -11.981 1.00 82.19 118 LEU A CA 1
ATOM 917 C C . LEU A 1 118 ? -13.545 -4.420 -11.361 1.00 82.19 118 LEU A C 1
ATOM 919 O O . LEU A 1 118 ? -14.045 -4.825 -10.315 1.00 82.19 118 LEU A O 1
ATOM 923 N N . ALA A 1 119 ? -14.001 -3.357 -12.025 1.00 78.12 119 ALA A N 1
ATOM 924 C CA . ALA A 1 119 ? -15.079 -2.486 -11.567 1.00 78.12 119 ALA A CA 1
ATOM 925 C C . ALA A 1 119 ? -16.391 -3.258 -11.365 1.00 78.12 119 ALA A C 1
ATOM 927 O O . ALA A 1 119 ? -16.963 -3.202 -10.280 1.00 78.12 119 ALA A O 1
ATOM 928 N N . ASP A 1 120 ? -16.787 -4.090 -12.337 1.00 75.62 120 ASP A N 1
ATOM 929 C CA . ASP A 1 120 ? -17.986 -4.939 -12.234 1.00 75.62 120 ASP A CA 1
ATOM 930 C C . ASP A 1 120 ? -17.957 -5.865 -11.002 1.00 75.62 120 ASP A C 1
ATOM 932 O O . ASP A 1 120 ? -18.999 -6.267 -10.479 1.00 75.62 120 ASP A O 1
ATOM 936 N N . ARG A 1 121 ? -16.761 -6.245 -10.536 1.00 68.62 121 ARG A N 1
ATOM 937 C CA . ARG A 1 121 ? -16.586 -7.162 -9.403 1.00 68.62 121 ARG A CA 1
ATOM 938 C C . ARG A 1 121 ? -16.455 -6.437 -8.073 1.00 68.62 121 ARG A C 1
ATOM 940 O O . ARG A 1 121 ? -16.959 -6.964 -7.087 1.00 68.62 121 ARG A O 1
ATOM 947 N N . VAL A 1 122 ? -15.827 -5.264 -8.045 1.00 67.00 122 VAL A N 1
ATOM 948 C CA . VAL A 1 122 ? -15.820 -4.386 -6.865 1.00 67.00 122 VAL A CA 1
ATOM 949 C C . VAL A 1 122 ? -17.254 -3.954 -6.542 1.00 67.00 122 VAL A C 1
ATOM 951 O O . VAL A 1 122 ? -17.689 -4.106 -5.403 1.00 67.00 122 VAL A O 1
ATOM 954 N N . ASP A 1 123 ? -18.044 -3.567 -7.546 1.00 63.03 123 ASP A N 1
ATOM 955 C CA . ASP A 1 123 ? -19.468 -3.238 -7.374 1.00 63.03 123 ASP A CA 1
ATOM 956 C C . ASP A 1 123 ? -20.301 -4.441 -6.894 1.00 63.03 123 ASP A C 1
ATOM 958 O O . ASP A 1 123 ? -21.228 -4.298 -6.102 1.00 63.03 123 ASP A O 1
ATOM 962 N N . ALA A 1 124 ? -19.975 -5.658 -7.342 1.00 57.19 124 ALA A N 1
ATOM 963 C CA . ALA A 1 124 ? -20.687 -6.868 -6.926 1.00 57.19 124 ALA A CA 1
ATOM 964 C C . ALA A 1 124 ? -20.371 -7.330 -5.490 1.00 57.19 124 ALA A C 1
ATOM 966 O O . ALA A 1 124 ? -21.101 -8.167 -4.955 1.00 57.19 124 ALA A O 1
ATOM 967 N N . VAL A 1 125 ? -19.275 -6.849 -4.895 1.00 51.41 125 VAL A N 1
ATOM 968 C CA . VAL A 1 125 ? -18.837 -7.195 -3.531 1.00 51.41 125 VAL A CA 1
ATOM 969 C C . VAL A 1 125 ? -19.202 -6.094 -2.525 1.00 51.41 125 VAL A C 1
ATOM 971 O O . VAL A 1 125 ? -19.482 -6.415 -1.371 1.00 51.41 125 VAL A O 1
ATOM 974 N N . THR A 1 126 ? -19.285 -4.837 -2.975 1.00 44.88 126 THR A N 1
ATOM 975 C CA . THR A 1 126 ? -19.651 -3.663 -2.159 1.00 44.88 126 THR A CA 1
ATOM 976 C C . THR A 1 126 ? -21.163 -3.384 -2.073 1.00 44.88 126 THR A C 1
ATOM 978 O O . THR A 1 126 ? -21.581 -2.600 -1.217 1.00 44.88 126 THR A O 1
ATOM 981 N N . ALA A 1 127 ? -21.994 -4.007 -2.923 1.00 45.50 127 ALA A N 1
ATOM 982 C CA . ALA A 1 127 ? -23.464 -3.873 -2.933 1.00 45.50 127 ALA A CA 1
ATOM 983 C C . ALA A 1 127 ? -24.196 -4.811 -1.953 1.00 45.50 127 ALA A C 1
ATOM 985 O O . ALA A 1 127 ? -25.194 -4.353 -1.341 1.00 45.50 127 ALA A O 1
#

Organism: NCBI:txid3026162

pLDDT: mean 79.07, std 13.19, range [38.69, 92.81]

Foldseek 3Di:
DDDPPPPPPPQDPVNVVVVVVVVVVVVVVVVVCCVPPVVVCCVVPHDPVCSLVVVVVVVVVPPVVVVLVVLLVVLLPDDLVVNLVVLVVCVVRDDPVVSVVSLVSNCVRYDVVSNVVNVVVVVVVVD

Radius of gyration: 19.65 Å; chains: 1; bounding box: 55×39×52 Å

Secondary structure (DSSP, 8-state):
------------HHHHHHHHHHHHHHHHHHHHHIIIIIHHHHHHHS-HHHHHHHHHHHHTTS-HHHHHHHHHHHHTTS-HHHHHHHHHHHHHHS-HHHHHHHHHHHHHHS-HHHHHHHHHHHHHHH-

Sequence (127 aa):
MDAVEDGDESVSKADLIETMASIKALLYAHSRKVDELLLPLLAKELPVGEQADIAGKAGEVTPDELTEETTKFMMARIDQDRREHMLGVYEQTMPDEVFETVLEWTCEAVPEDDWASLADRVDAVTA